Protein AF-A0A268JTU0-F1 (afdb_monomer)

pLDDT: mean 83.29, std 14.88, range [31.03, 97.62]

Sequence (146 aa):
MHIHTWLEINYVYSGSCTQIINNETITLTEGQLCLIYTKVPHAILAAGENDMIINILIPKELLSTAFLSRLSHKGIISDFLINAISKNQIHNHYIIFHSENNKKIPRLMKELLCEYFDKTPYFNEIIESYLAIIFTELYVSSCVIY

Foldseek 3Di:
DDDFKWKKKKAWCAAKKWKQWPNDTDIDHHQKIKIATPLTDMDIDDDDPGTDIDIDTGTLVLLDPVLLVLVPDPAPLSVVSVVSNDPDDDRRDMWIFPRNPPPVLSVLVVVLVVLVVVVDVVSSVVNSVSVSVNSVVSRVRDDIDD

Radius of gyration: 14.89 Å; Cα contacts (8 Å, |Δi|>4): 232; chains: 1; bounding box: 38×34×40 Å

Structure (mmCIF, N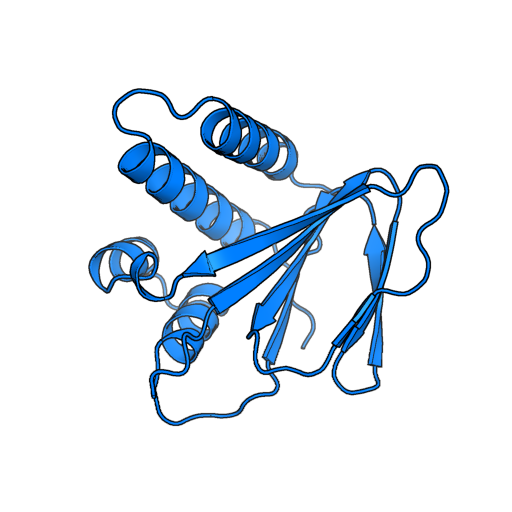/CA/C/O backbone):
data_AF-A0A268JTU0-F1
#
_entry.id   AF-A0A268JTU0-F1
#
loop_
_atom_site.group_PDB
_atom_site.id
_atom_site.type_symbol
_atom_site.label_atom_id
_atom_site.label_alt_id
_atom_site.label_comp_id
_atom_site.label_asym_id
_atom_site.label_entity_id
_atom_site.label_seq_id
_atom_site.pdbx_PDB_ins_code
_atom_site.Cartn_x
_atom_site.Cartn_y
_atom_site.Cartn_z
_atom_site.occupancy
_atom_site.B_iso_or_equiv
_atom_site.auth_seq_id
_atom_site.auth_comp_id
_atom_site.auth_asym_id
_atom_site.auth_atom_id
_atom_site.pdbx_PDB_model_num
ATOM 1 N N . MET A 1 1 ? 19.730 -18.253 8.678 1.00 31.03 1 MET A N 1
ATOM 2 C CA . MET A 1 1 ? 18.369 -17.832 9.072 1.00 31.03 1 MET A CA 1
ATOM 3 C C . MET A 1 1 ? 18.282 -16.329 8.858 1.00 31.03 1 MET A C 1
ATOM 5 O O . MET A 1 1 ? 18.960 -15.600 9.570 1.00 31.03 1 MET A O 1
ATOM 9 N N . HIS A 1 2 ? 17.554 -15.873 7.837 1.00 32.62 2 HIS A N 1
ATOM 10 C CA . HIS A 1 2 ? 17.372 -14.450 7.535 1.00 32.62 2 HIS A CA 1
ATOM 11 C C . HIS A 1 2 ? 15.898 -14.107 7.743 1.00 32.62 2 HIS A C 1
ATOM 13 O O . HIS A 1 2 ? 15.032 -14.717 7.126 1.00 32.62 2 HIS A O 1
ATOM 19 N N . ILE A 1 3 ? 15.611 -13.178 8.653 1.00 46.75 3 ILE A N 1
ATOM 20 C CA . ILE A 1 3 ? 14.269 -12.613 8.806 1.00 46.75 3 ILE A CA 1
ATOM 21 C C . ILE A 1 3 ? 14.169 -11.504 7.759 1.00 46.75 3 ILE A C 1
ATOM 23 O O . ILE A 1 3 ? 14.767 -10.443 7.940 1.00 46.75 3 ILE A O 1
ATOM 27 N N . HIS A 1 4 ? 13.472 -11.764 6.654 1.00 52.69 4 HIS A N 1
ATOM 28 C CA . HIS A 1 4 ? 13.142 -10.722 5.686 1.00 52.69 4 HIS A CA 1
ATOM 29 C C . HIS A 1 4 ? 12.036 -9.855 6.285 1.00 52.69 4 HIS A C 1
ATOM 31 O O . HIS A 1 4 ? 10.929 -10.321 6.536 1.00 52.69 4 HIS A O 1
ATOM 37 N N . THR A 1 5 ? 12.372 -8.610 6.594 1.00 63.38 5 THR A N 1
ATOM 38 C CA . THR A 1 5 ? 11.411 -7.591 7.018 1.00 63.38 5 THR A CA 1
ATOM 39 C C . THR A 1 5 ? 10.849 -6.908 5.790 1.00 63.38 5 THR A C 1
ATOM 41 O O . THR A 1 5 ? 11.628 -6.401 4.985 1.00 63.38 5 THR A O 1
ATOM 44 N N . TRP A 1 6 ? 9.527 -6.861 5.688 1.00 75.94 6 TRP A N 1
ATOM 45 C CA . TRP A 1 6 ? 8.819 -6.160 4.623 1.00 75.94 6 TRP A CA 1
ATOM 46 C C . TRP A 1 6 ? 8.094 -4.946 5.200 1.00 75.94 6 TRP A C 1
ATOM 48 O O . TRP A 1 6 ? 7.725 -4.925 6.382 1.00 75.94 6 TRP A O 1
ATOM 58 N N . LEU A 1 7 ? 7.905 -3.941 4.359 1.00 85.19 7 LEU A N 1
ATOM 59 C CA . LEU A 1 7 ? 6.898 -2.917 4.573 1.00 85.19 7 LEU A CA 1
ATOM 60 C C . LEU A 1 7 ? 5.593 -3.414 3.953 1.00 85.19 7 LEU A C 1
ATOM 62 O O . LEU A 1 7 ? 5.598 -3.906 2.830 1.00 85.19 7 LEU A O 1
ATOM 66 N N . GLU A 1 8 ? 4.496 -3.282 4.676 1.00 89.81 8 GLU A N 1
ATOM 67 C CA . GLU A 1 8 ? 3.171 -3.678 4.229 1.00 89.81 8 GLU A CA 1
ATOM 68 C C . GLU A 1 8 ? 2.310 -2.440 3.968 1.00 89.81 8 GLU A C 1
ATOM 70 O O . GLU A 1 8 ? 2.318 -1.493 4.755 1.00 89.81 8 GLU A O 1
ATOM 75 N N . ILE A 1 9 ? 1.584 -2.440 2.850 1.00 93.12 9 ILE A N 1
ATOM 76 C CA . ILE A 1 9 ? 0.548 -1.455 2.536 1.00 93.12 9 ILE A CA 1
ATOM 77 C C . ILE A 1 9 ? -0.774 -2.197 2.404 1.00 93.12 9 ILE A C 1
ATOM 79 O O . ILE A 1 9 ? -0.932 -3.031 1.517 1.00 93.12 9 ILE A O 1
ATOM 83 N N . ASN A 1 10 ? -1.743 -1.868 3.247 1.00 94.94 10 ASN A N 1
ATOM 84 C CA . ASN A 1 10 ? -3.123 -2.307 3.079 1.00 94.94 10 ASN A CA 1
ATOM 85 C C . ASN A 1 10 ? -3.916 -1.154 2.468 1.00 94.94 10 ASN A C 1
ATOM 87 O O . ASN A 1 10 ? -4.216 -0.186 3.163 1.00 94.94 10 ASN A O 1
ATOM 91 N N . TYR A 1 11 ? -4.229 -1.239 1.177 1.00 97.25 11 TYR A N 1
ATOM 92 C CA . TYR A 1 11 ? -5.011 -0.233 0.456 1.00 97.25 11 TYR A CA 1
ATOM 93 C C . TYR A 1 11 ? -6.425 -0.737 0.185 1.00 97.25 11 TYR A C 1
ATOM 95 O O . TYR A 1 11 ? -6.598 -1.833 -0.351 1.00 97.25 11 TYR A O 1
ATOM 103 N N . VAL A 1 12 ? -7.437 0.062 0.519 1.00 97.50 12 VAL A N 1
ATOM 104 C CA . VAL A 1 12 ? -8.834 -0.267 0.214 1.00 97.50 12 VAL A CA 1
ATOM 105 C C . VAL A 1 12 ? -9.157 0.229 -1.191 1.00 97.50 12 VAL A C 1
ATOM 107 O O . VAL A 1 12 ? -9.321 1.428 -1.419 1.00 97.50 12 VAL A O 1
ATOM 110 N N . TYR A 1 13 ? -9.223 -0.700 -2.141 1.00 97.19 13 TYR A N 1
ATOM 111 C CA . TYR A 1 13 ? -9.539 -0.409 -3.538 1.00 97.19 13 TYR A CA 1
ATOM 112 C C . TYR A 1 13 ? -11.031 -0.132 -3.743 1.00 97.19 13 TYR A C 1
ATOM 114 O O . TYR A 1 13 ? -11.380 0.754 -4.517 1.00 97.19 13 TYR A O 1
ATOM 122 N N . SER A 1 14 ? -11.897 -0.864 -3.038 1.00 97.44 14 SER A N 1
ATOM 123 C CA . SER A 1 14 ? -13.343 -0.625 -2.980 1.00 97.44 14 SER A CA 1
ATOM 124 C C . SER A 1 14 ? -13.904 -1.071 -1.632 1.00 97.44 14 SER A C 1
ATOM 126 O O . SER A 1 14 ? -13.374 -1.998 -1.017 1.00 97.44 14 SER A O 1
ATOM 128 N N . GLY A 1 15 ? -14.979 -0.426 -1.178 1.00 97.25 15 GLY A N 1
ATOM 129 C CA . GLY A 1 15 ? -15.659 -0.800 0.064 1.00 97.25 15 GLY A CA 1
ATOM 130 C C . GLY A 1 15 ? -14.895 -0.378 1.324 1.00 97.25 15 GLY A C 1
ATOM 131 O O . GLY A 1 15 ? -14.534 0.792 1.478 1.00 97.25 15 GLY A O 1
ATOM 132 N N . SER A 1 16 ? -14.692 -1.309 2.253 1.00 97.44 16 SER A N 1
ATOM 133 C CA . SER A 1 16 ? -14.083 -1.066 3.561 1.00 97.44 16 SER A CA 1
ATOM 134 C C . SER A 1 16 ? -13.194 -2.215 4.040 1.00 97.44 16 SER A C 1
ATOM 136 O O . SER A 1 16 ? -13.264 -3.339 3.556 1.00 97.44 16 SER A O 1
ATOM 138 N N . CYS A 1 17 ? -12.327 -1.924 5.004 1.00 97.12 17 CYS A N 1
ATOM 139 C CA . CYS A 1 17 ? -11.481 -2.905 5.669 1.00 97.12 17 CYS A CA 1
ATOM 140 C C . CYS A 1 17 ? -11.434 -2.596 7.157 1.00 97.12 17 CYS A C 1
ATOM 142 O O . CYS A 1 17 ? -10.920 -1.545 7.544 1.00 97.12 17 CYS A O 1
ATOM 144 N N . THR A 1 18 ? -11.912 -3.515 7.991 1.00 96.50 18 THR A N 1
ATOM 145 C CA . THR A 1 18 ? -11.675 -3.444 9.433 1.00 96.50 18 THR A CA 1
ATOM 146 C C . THR A 1 18 ? -10.526 -4.367 9.804 1.00 96.50 18 THR A C 1
ATOM 148 O O . THR A 1 18 ? -10.522 -5.546 9.458 1.00 96.50 18 THR A O 1
ATOM 151 N N . GLN A 1 19 ? -9.556 -3.837 10.535 1.00 94.00 19 GLN A N 1
ATOM 152 C CA . GLN A 1 19 ? -8.379 -4.563 10.983 1.00 94.00 19 GLN A CA 1
ATOM 153 C C . GLN A 1 19 ? -8.091 -4.279 12.452 1.00 94.00 19 GLN A C 1
ATOM 155 O O . GLN A 1 19 ? -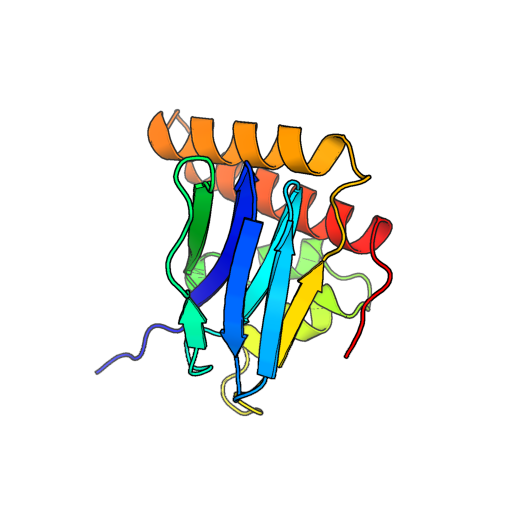8.375 -3.196 12.960 1.00 94.00 19 GLN A O 1
ATOM 160 N N . ILE A 1 20 ? -7.534 -5.272 13.135 1.00 92.50 20 ILE A N 1
ATOM 161 C CA . ILE A 1 20 ? -7.039 -5.144 14.499 1.00 92.50 20 ILE A CA 1
ATOM 162 C C . ILE A 1 20 ? -5.522 -5.026 14.417 1.00 92.50 20 ILE A C 1
ATOM 164 O O . ILE A 1 20 ? -4.875 -5.979 13.991 1.00 92.50 20 ILE A O 1
ATOM 168 N N . ILE A 1 21 ? -4.959 -3.895 14.837 1.00 88.69 21 ILE A N 1
ATOM 169 C CA . ILE A 1 21 ? -3.510 -3.669 14.923 1.00 88.69 21 ILE A CA 1
ATOM 170 C C . ILE A 1 21 ? -3.194 -3.298 16.369 1.00 88.69 21 ILE A C 1
ATOM 172 O O . ILE A 1 21 ? -3.812 -2.391 16.910 1.00 88.69 21 ILE A O 1
ATOM 176 N N . ASN A 1 22 ? -2.263 -3.996 17.028 1.00 84.88 22 ASN A N 1
ATOM 177 C CA . ASN A 1 22 ? -1.920 -3.731 18.439 1.00 84.88 22 ASN A CA 1
ATOM 178 C C . ASN A 1 22 ? -3.140 -3.675 19.386 1.00 84.88 22 ASN A C 1
ATOM 180 O O . ASN A 1 22 ? -3.183 -2.861 20.305 1.00 84.88 22 ASN A O 1
ATOM 184 N N . ASN A 1 23 ? -4.130 -4.546 19.162 1.00 85.62 23 ASN A N 1
ATOM 185 C CA . ASN A 1 23 ? -5.409 -4.602 19.887 1.00 85.62 23 ASN A CA 1
ATOM 186 C C . ASN A 1 23 ? -6.351 -3.402 19.655 1.00 85.62 23 ASN A C 1
ATOM 188 O O . ASN A 1 23 ? -7.431 -3.365 20.245 1.00 85.62 23 ASN A O 1
ATOM 192 N N . GLU A 1 24 ? -6.002 -2.466 18.776 1.00 87.50 24 GLU A N 1
ATOM 193 C CA . GLU A 1 24 ? -6.875 -1.377 18.345 1.00 87.50 24 GLU A CA 1
ATOM 194 C C . GLU A 1 24 ? -7.637 -1.776 17.085 1.00 87.50 24 GLU A C 1
ATOM 196 O O . GLU A 1 24 ? -7.079 -2.388 16.177 1.00 87.50 24 GLU A O 1
ATOM 201 N N . THR A 1 25 ? -8.926 -1.440 17.029 1.00 92.81 25 THR A N 1
ATOM 202 C CA . THR A 1 25 ? -9.761 -1.692 15.849 1.00 92.81 25 THR A CA 1
ATOM 203 C C . THR A 1 25 ? -9.754 -0.465 14.951 1.00 92.81 25 THR A C 1
ATOM 205 O O . THR A 1 25 ? -10.226 0.600 15.341 1.00 92.81 25 THR A O 1
ATOM 208 N N . ILE A 1 26 ? -9.256 -0.633 13.733 1.00 92.75 26 ILE A N 1
ATOM 209 C CA . ILE A 1 26 ? -9.134 0.407 12.715 1.00 92.75 26 ILE A CA 1
ATOM 210 C C . ILE A 1 26 ? -10.043 0.034 11.557 1.00 92.75 26 ILE A C 1
ATOM 212 O O . ILE A 1 26 ? -10.046 -1.113 11.117 1.00 92.75 26 ILE A O 1
ATOM 216 N N . THR A 1 27 ? -10.799 0.999 11.039 1.00 95.50 27 THR A N 1
ATOM 217 C CA . THR A 1 27 ? -11.579 0.815 9.812 1.00 95.50 27 THR A CA 1
ATOM 218 C C . THR A 1 27 ? -11.101 1.793 8.755 1.00 95.50 27 THR A C 1
ATOM 220 O O . THR A 1 27 ? -11.127 3.002 8.966 1.00 95.50 27 THR A O 1
ATOM 223 N N . LEU A 1 28 ? -10.660 1.247 7.628 1.00 95.75 28 LEU A N 1
ATOM 224 C CA . LEU A 1 28 ? -10.333 1.976 6.415 1.00 95.75 28 LEU A CA 1
ATOM 225 C C . LEU A 1 28 ? -11.511 1.892 5.444 1.00 95.75 28 LEU A C 1
ATOM 227 O O . LEU A 1 28 ? -12.223 0.889 5.396 1.00 95.75 28 LEU A O 1
ATOM 231 N N . THR A 1 29 ? -11.681 2.927 4.638 1.00 96.25 29 THR A N 1
ATOM 232 C CA . THR A 1 29 ? -12.671 3.003 3.557 1.00 96.25 29 THR A CA 1
ATOM 233 C C . THR A 1 29 ? -11.977 3.197 2.215 1.00 96.25 29 THR A C 1
ATOM 235 O O . THR A 1 29 ? -10.773 3.444 2.170 1.00 96.25 29 THR A O 1
ATOM 238 N N . GLU A 1 30 ? -12.718 3.048 1.122 1.00 97.00 30 GLU A N 1
ATOM 239 C CA . GLU A 1 30 ? -12.214 3.206 -0.242 1.00 97.00 30 GLU A CA 1
ATOM 240 C C . GLU A 1 30 ? -11.269 4.406 -0.410 1.00 97.00 30 GLU A C 1
ATOM 242 O O . GLU A 1 30 ? -11.560 5.535 -0.017 1.00 97.00 30 GLU A O 1
ATOM 247 N N . GLY A 1 31 ? -10.105 4.148 -1.005 1.00 95.06 31 GLY A N 1
ATOM 248 C CA . GLY A 1 31 ? -9.077 5.155 -1.232 1.00 95.06 31 GLY A CA 1
ATOM 249 C C . GLY A 1 31 ? -8.167 5.423 -0.032 1.00 95.06 31 GLY A C 1
ATOM 250 O O . GLY A 1 31 ? -7.168 6.120 -0.209 1.00 95.06 31 GLY A O 1
ATOM 251 N N . GLN A 1 32 ? -8.448 4.864 1.147 1.00 95.12 32 GLN A N 1
ATOM 252 C CA . GLN A 1 32 ? -7.572 4.930 2.321 1.00 95.12 32 GLN A CA 1
ATOM 253 C C . GLN A 1 32 ? -6.569 3.778 2.337 1.00 95.12 32 GLN A C 1
ATOM 255 O O . GLN A 1 32 ? -6.798 2.708 1.761 1.00 95.12 32 GLN A O 1
ATOM 260 N N . LEU A 1 33 ? -5.446 3.991 3.023 1.00 94.56 33 LEU A N 1
ATOM 261 C CA . LEU A 1 33 ? -4.460 2.940 3.251 1.00 94.56 33 LEU A CA 1
ATOM 262 C C . LEU A 1 33 ? -3.843 2.985 4.637 1.00 94.56 33 LEU A C 1
ATOM 264 O O . LEU A 1 33 ? -3.776 4.031 5.278 1.00 94.56 33 LEU A O 1
ATOM 268 N N . CYS A 1 34 ? -3.335 1.833 5.058 1.00 92.19 34 CYS A N 1
ATOM 269 C CA . CYS A 1 34 ? -2.474 1.703 6.217 1.00 92.19 34 CYS A CA 1
ATOM 270 C C . CYS A 1 34 ? -1.091 1.209 5.786 1.00 92.19 34 CYS A C 1
ATOM 272 O O . CYS A 1 34 ? -0.984 0.242 5.032 1.00 92.19 34 CYS A O 1
ATOM 274 N N . LEU A 1 35 ? -0.042 1.883 6.259 1.00 89.69 35 LEU A N 1
ATOM 275 C CA . LEU A 1 35 ? 1.330 1.389 6.210 1.00 89.69 35 LEU A CA 1
ATOM 276 C C . LEU A 1 35 ? 1.632 0.663 7.514 1.00 89.69 35 LEU A C 1
ATOM 278 O O . LEU A 1 35 ? 1.517 1.256 8.583 1.00 89.69 35 LEU A O 1
ATOM 282 N N . ILE A 1 36 ? 2.051 -0.593 7.426 1.00 86.81 36 ILE A N 1
ATOM 283 C CA . ILE A 1 36 ? 2.292 -1.462 8.577 1.00 86.81 36 ILE A CA 1
ATOM 284 C C . ILE A 1 36 ? 3.685 -2.066 8.444 1.00 86.81 36 ILE A C 1
ATOM 286 O O . ILE A 1 36 ? 4.135 -2.451 7.365 1.00 86.81 36 ILE A O 1
ATOM 290 N N . TYR A 1 37 ? 4.407 -2.164 9.553 1.00 79.38 37 TYR A N 1
ATOM 291 C CA . TYR A 1 37 ? 5.612 -2.977 9.586 1.00 79.38 37 TYR A CA 1
ATOM 292 C C . TYR A 1 37 ? 5.239 -4.447 9.788 1.00 79.38 37 TYR A C 1
ATOM 294 O O . TYR A 1 37 ? 4.567 -4.779 10.754 1.00 79.38 37 TYR A O 1
ATOM 302 N N . THR A 1 38 ? 5.736 -5.351 8.942 1.00 67.44 38 THR A N 1
ATOM 303 C CA . THR A 1 38 ? 5.365 -6.785 8.972 1.00 67.44 38 THR A CA 1
ATOM 304 C C . THR A 1 38 ? 5.605 -7.542 10.283 1.00 67.44 38 THR A C 1
ATOM 306 O O . THR A 1 38 ? 5.097 -8.649 10.432 1.00 67.44 38 THR A O 1
ATOM 309 N N . LYS A 1 39 ? 6.360 -6.999 11.251 1.00 71.50 39 LYS A N 1
ATOM 310 C CA . LYS A 1 39 ? 6.448 -7.610 12.596 1.00 71.50 39 LYS A CA 1
ATOM 311 C C . LYS A 1 39 ? 5.366 -7.135 13.568 1.00 71.50 39 LYS A C 1
ATOM 313 O O . LYS A 1 39 ? 5.320 -7.658 14.676 1.00 71.50 39 LYS A O 1
ATOM 318 N N . VAL A 1 40 ? 4.547 -6.158 13.187 1.00 74.81 40 VAL A N 1
ATOM 319 C CA . VAL A 1 40 ? 3.393 -5.700 13.964 1.00 74.81 40 VAL A CA 1
ATOM 320 C C . VAL A 1 40 ? 2.314 -6.779 13.854 1.00 74.81 40 VAL A C 1
ATOM 322 O O . VAL A 1 40 ? 1.847 -7.041 12.741 1.00 74.81 40 VAL A O 1
ATOM 325 N N . PRO A 1 41 ? 1.903 -7.424 14.960 1.00 80.25 41 PRO A N 1
ATOM 326 C CA . PRO A 1 41 ? 0.789 -8.358 14.930 1.00 80.25 41 PRO A CA 1
ATOM 327 C C . PRO A 1 41 ? -0.489 -7.625 14.524 1.00 80.25 41 PRO A C 1
ATOM 329 O O . PRO A 1 41 ? -0.893 -6.657 15.173 1.00 80.25 41 PRO A O 1
ATOM 332 N N . HIS A 1 42 ? -1.124 -8.095 13.458 1.00 85.62 42 HIS A N 1
ATOM 333 C CA . HIS A 1 42 ? -2.386 -7.551 12.988 1.00 85.62 42 HIS A CA 1
ATOM 334 C C . HIS A 1 42 ? -3.265 -8.646 12.381 1.00 85.62 42 HIS A C 1
ATOM 336 O O . HIS A 1 42 ? -2.784 -9.717 12.003 1.00 85.62 42 HIS A O 1
ATOM 342 N N . ALA A 1 43 ? -4.567 -8.385 12.321 1.00 89.81 43 ALA A N 1
ATOM 343 C CA . ALA A 1 43 ? -5.546 -9.269 11.708 1.00 89.81 43 ALA A CA 1
ATOM 344 C C . ALA A 1 43 ? -6.578 -8.450 10.935 1.00 89.81 43 ALA A C 1
ATOM 346 O O . ALA A 1 43 ? -7.117 -7.480 11.463 1.00 89.81 43 ALA A O 1
ATOM 347 N N . ILE A 1 44 ? -6.886 -8.866 9.709 1.00 90.31 44 ILE A N 1
ATOM 348 C CA . ILE A 1 44 ? -7.987 -8.307 8.922 1.00 90.31 44 ILE A CA 1
ATOM 349 C C . ILE A 1 44 ? -9.260 -9.083 9.283 1.00 90.31 44 ILE A C 1
ATOM 351 O O . ILE A 1 44 ? -9.257 -10.316 9.298 1.00 90.31 44 ILE A O 1
ATOM 355 N N . LEU A 1 45 ? -10.330 -8.366 9.629 1.00 93.62 45 LEU A N 1
ATOM 356 C CA . LEU A 1 45 ? -11.636 -8.958 9.918 1.00 93.62 45 LEU A CA 1
ATOM 357 C C . LEU A 1 45 ? -12.349 -9.372 8.625 1.00 93.62 45 LEU A C 1
ATOM 359 O O . LEU A 1 45 ? -11.914 -9.047 7.523 1.00 93.62 45 LEU A O 1
ATOM 363 N N . ALA A 1 46 ? -13.448 -10.117 8.759 1.00 91.81 46 ALA A N 1
ATOM 364 C CA . ALA A 1 46 ? -14.211 -10.592 7.611 1.00 91.81 46 ALA A CA 1
ATOM 365 C C . ALA A 1 46 ? -14.650 -9.425 6.709 1.00 91.81 46 ALA A C 1
ATOM 367 O O . ALA A 1 46 ? -15.328 -8.505 7.165 1.00 91.81 46 ALA A O 1
ATOM 368 N N . ALA A 1 47 ? -14.256 -9.497 5.438 1.00 92.75 47 ALA A N 1
ATOM 369 C CA . ALA A 1 47 ? -14.632 -8.549 4.400 1.00 92.75 47 ALA A CA 1
ATOM 370 C C . ALA A 1 47 ? -16.063 -8.821 3.901 1.00 92.75 47 ALA A C 1
ATOM 372 O O . ALA A 1 47 ? -16.513 -9.971 3.864 1.00 92.75 47 ALA A O 1
ATOM 373 N N . GLY A 1 48 ? -16.774 -7.763 3.519 1.00 93.19 48 GLY A N 1
ATOM 374 C CA . GLY A 1 48 ? -18.052 -7.833 2.821 1.00 93.19 48 GLY A CA 1
ATOM 375 C C . GLY A 1 48 ? -17.905 -8.168 1.333 1.00 93.19 48 GLY A C 1
ATOM 376 O O . GLY A 1 48 ? -16.810 -8.236 0.786 1.00 93.19 48 GLY A O 1
ATOM 377 N N . GLU A 1 49 ? -19.038 -8.352 0.651 1.00 94.62 49 GLU A N 1
ATOM 378 C CA . GLU A 1 49 ? -19.082 -8.768 -0.764 1.00 94.62 49 GLU A CA 1
ATOM 379 C C . GLU A 1 49 ? -18.432 -7.756 -1.728 1.00 94.62 49 GLU A C 1
ATOM 381 O O . GLU A 1 49 ? -17.868 -8.148 -2.746 1.00 94.62 49 GLU A O 1
ATOM 386 N N . ASN A 1 50 ? -18.473 -6.462 -1.392 1.00 95.62 50 ASN A N 1
ATOM 387 C CA . ASN A 1 50 ? -17.931 -5.375 -2.221 1.00 95.62 50 ASN A CA 1
ATOM 388 C C . ASN A 1 50 ? -16.566 -4.856 -1.733 1.00 95.62 50 ASN A C 1
ATOM 390 O O . ASN A 1 50 ? -16.030 -3.891 -2.291 1.00 95.62 50 ASN A O 1
ATOM 394 N N . ASP A 1 51 ? -16.018 -5.468 -0.684 1.00 97.12 51 ASP A N 1
ATOM 395 C CA . ASP A 1 51 ? -14.783 -5.029 -0.050 1.00 97.12 51 ASP A CA 1
ATOM 396 C C . ASP A 1 51 ? -13.581 -5.645 -0.774 1.00 97.12 51 ASP A C 1
ATOM 398 O O . ASP A 1 51 ? -13.397 -6.863 -0.803 1.00 97.12 51 ASP A O 1
ATOM 402 N N . MET A 1 52 ? -12.7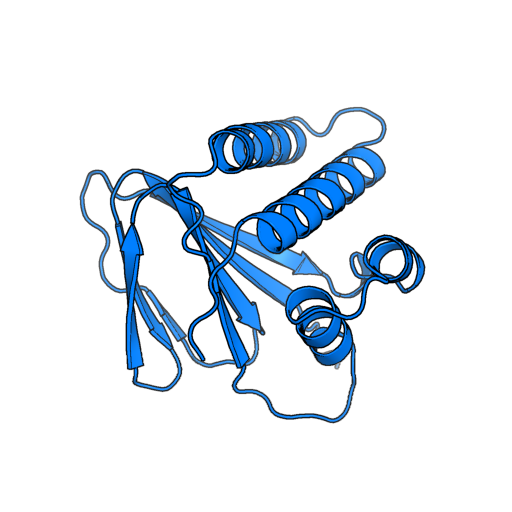37 -4.792 -1.354 1.00 96.69 52 MET A N 1
ATOM 403 C CA . MET A 1 52 ? -11.506 -5.200 -2.024 1.00 96.69 52 MET A CA 1
ATOM 404 C C . MET A 1 52 ? -10.310 -4.522 -1.369 1.00 96.69 52 MET A C 1
ATOM 406 O O . MET A 1 52 ? -10.088 -3.319 -1.515 1.00 96.69 52 MET A O 1
ATOM 410 N N . ILE A 1 53 ? -9.513 -5.325 -0.666 1.00 96.75 53 ILE A N 1
ATOM 411 C CA . ILE A 1 53 ? -8.303 -4.886 0.017 1.00 96.75 53 ILE A CA 1
ATOM 412 C C . ILE A 1 53 ? -7.104 -5.417 -0.751 1.00 96.75 53 ILE A C 1
ATOM 414 O O . ILE A 1 53 ? -6.958 -6.623 -0.951 1.00 96.75 53 ILE A O 1
ATOM 418 N N . ILE A 1 54 ? -6.228 -4.511 -1.160 1.00 96.81 54 ILE A N 1
ATOM 419 C CA . ILE A 1 54 ? -4.983 -4.848 -1.830 1.00 96.81 54 ILE A CA 1
ATOM 420 C C . ILE A 1 54 ? -3.863 -4.788 -0.801 1.00 96.81 54 ILE A C 1
ATOM 422 O O . ILE A 1 54 ? -3.554 -3.719 -0.271 1.00 96.81 54 ILE A O 1
ATOM 426 N N . ASN A 1 55 ? -3.262 -5.946 -0.527 1.00 94.38 55 ASN A N 1
ATOM 427 C CA . ASN A 1 55 ? -2.083 -6.044 0.320 1.00 94.38 55 ASN A CA 1
ATOM 428 C C . ASN A 1 55 ? -0.808 -6.002 -0.534 1.00 94.38 55 ASN A C 1
ATOM 430 O O . ASN A 1 55 ? -0.578 -6.893 -1.353 1.00 94.38 55 ASN A O 1
ATOM 434 N N . ILE A 1 56 ? 0.015 -4.970 -0.348 1.00 94.19 56 ILE A N 1
ATOM 435 C CA . ILE A 1 56 ? 1.279 -4.783 -1.062 1.00 94.19 56 ILE A CA 1
ATOM 436 C C . ILE A 1 56 ? 2.430 -4.974 -0.080 1.00 94.19 56 ILE A C 1
ATOM 438 O O .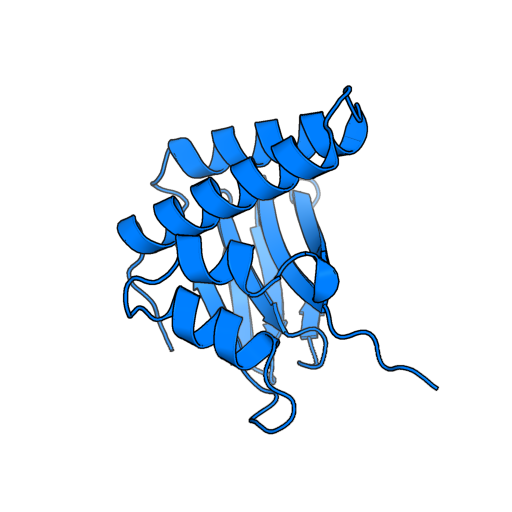 ILE A 1 56 ? 2.618 -4.179 0.840 1.00 94.19 56 ILE A O 1
ATOM 442 N N . LEU A 1 57 ? 3.235 -6.008 -0.318 1.00 91.06 57 LEU A N 1
ATOM 443 C CA . LEU A 1 57 ? 4.434 -6.302 0.460 1.00 91.06 57 LEU A CA 1
ATOM 444 C C . LEU A 1 57 ? 5.666 -5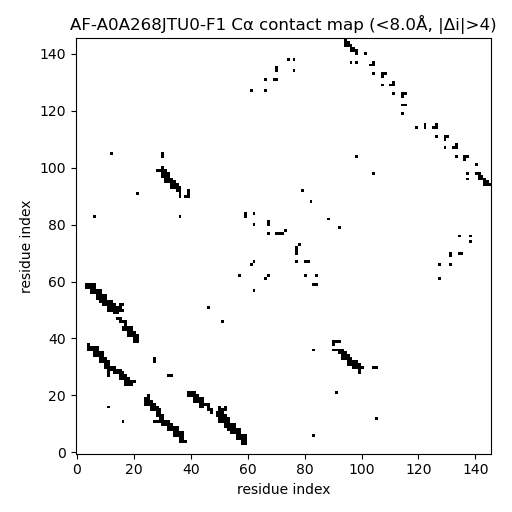.789 -0.281 1.00 91.06 57 LEU A C 1
ATOM 446 O O . LEU A 1 57 ? 6.020 -6.279 -1.352 1.00 91.06 57 LEU A O 1
ATOM 450 N N . ILE A 1 58 ? 6.331 -4.803 0.308 1.00 88.50 58 ILE A N 1
ATOM 451 C CA . ILE A 1 58 ? 7.511 -4.156 -0.250 1.00 88.50 58 ILE A CA 1
ATOM 452 C C . ILE A 1 58 ? 8.759 -4.710 0.451 1.00 88.50 58 ILE A C 1
ATOM 454 O O . ILE A 1 58 ? 8.903 -4.538 1.669 1.00 88.50 58 ILE A O 1
ATOM 458 N N . PRO A 1 59 ? 9.672 -5.372 -0.285 1.00 84.12 59 PRO A N 1
ATOM 459 C CA . PRO A 1 59 ? 10.910 -5.869 0.291 1.00 84.12 59 PRO A CA 1
ATOM 460 C C . PRO A 1 59 ? 11.772 -4.704 0.750 1.00 84.12 59 PRO A C 1
ATOM 462 O O . PRO A 1 59 ? 11.860 -3.668 0.088 1.00 84.12 59 PRO A O 1
ATOM 465 N N . LYS A 1 60 ? 12.482 -4.895 1.860 1.00 77.50 60 LYS A N 1
ATOM 466 C CA . LYS A 1 60 ? 13.444 -3.910 2.356 1.00 77.50 60 LYS A CA 1
ATOM 467 C C . LYS A 1 60 ? 14.522 -3.572 1.323 1.00 77.50 60 LYS A C 1
ATOM 469 O O . LYS A 1 60 ? 15.024 -2.455 1.313 1.00 77.50 60 LYS A O 1
ATOM 474 N N . GLU A 1 61 ? 14.870 -4.519 0.462 1.00 79.94 61 GLU A N 1
ATOM 475 C CA . GLU A 1 61 ? 15.836 -4.349 -0.619 1.00 79.94 61 GLU A CA 1
ATOM 476 C C . GLU A 1 61 ? 15.385 -3.287 -1.640 1.00 79.94 61 GLU A C 1
ATOM 478 O O . GLU A 1 61 ? 16.231 -2.570 -2.171 1.00 79.94 61 GLU A O 1
ATOM 483 N N . LEU A 1 62 ? 14.069 -3.130 -1.846 1.00 81.25 62 LEU A N 1
ATOM 484 C CA . LEU A 1 62 ? 13.485 -2.080 -2.691 1.00 81.25 62 LEU A CA 1
ATOM 485 C C . LEU A 1 62 ? 13.547 -0.700 -2.013 1.00 81.25 62 LEU A C 1
ATOM 487 O O . LEU A 1 62 ? 13.658 0.330 -2.674 1.00 81.25 62 LEU A O 1
ATOM 491 N N . LEU A 1 63 ? 13.552 -0.668 -0.676 1.00 77.50 63 LEU A N 1
ATOM 492 C CA . LEU A 1 63 ? 13.723 0.539 0.141 1.00 77.50 63 LEU A CA 1
ATOM 493 C C . LEU A 1 63 ? 15.209 0.902 0.305 1.00 77.50 63 LEU A C 1
ATOM 495 O O . LEU A 1 63 ? 15.696 1.162 1.408 1.00 77.50 63 LEU A O 1
ATOM 499 N N . SER A 1 64 ? 15.950 0.890 -0.804 1.00 75.88 64 SER A N 1
ATOM 500 C CA . SER A 1 64 ? 17.377 1.206 -0.821 1.00 75.88 64 SER A CA 1
ATOM 501 C C . SER A 1 64 ? 17.652 2.634 -0.330 1.00 75.88 64 SER A C 1
ATOM 503 O O . SER A 1 64 ? 16.797 3.519 -0.391 1.00 75.88 64 SER A O 1
ATOM 505 N N . THR A 1 65 ? 18.887 2.913 0.094 1.00 72.06 65 THR A N 1
ATOM 506 C CA . THR A 1 65 ? 19.297 4.281 0.458 1.00 72.06 65 THR A CA 1
ATOM 507 C C . THR A 1 65 ? 19.059 5.279 -0.684 1.00 72.06 65 THR A C 1
ATOM 509 O O . THR A 1 65 ? 18.741 6.436 -0.423 1.00 72.06 65 THR A O 1
ATOM 512 N N . ALA A 1 66 ? 19.177 4.838 -1.944 1.00 75.75 66 ALA A N 1
ATOM 513 C CA . ALA A 1 66 ? 18.903 5.661 -3.122 1.00 75.75 66 ALA A CA 1
ATOM 514 C C . ALA A 1 66 ? 17.404 5.951 -3.303 1.00 75.75 66 ALA A C 1
ATOM 516 O O . ALA A 1 66 ? 17.033 7.053 -3.693 1.00 75.75 66 ALA A O 1
ATOM 517 N N . PHE A 1 67 ? 16.534 4.993 -2.984 1.00 81.25 67 PHE A N 1
ATOM 518 C CA . PHE A 1 67 ? 15.093 5.228 -2.946 1.00 81.25 67 PHE A CA 1
ATOM 519 C C . PHE A 1 67 ? 14.729 6.223 -1.837 1.00 81.25 67 PHE A C 1
ATOM 521 O O . PHE A 1 67 ? 14.060 7.224 -2.084 1.00 81.25 67 PHE A O 1
ATOM 528 N N . LEU A 1 68 ? 15.241 6.005 -0.623 1.00 77.12 68 LEU A N 1
ATOM 529 C CA . LEU A 1 68 ? 14.959 6.861 0.531 1.00 77.12 68 LEU A CA 1
ATOM 530 C C . LEU A 1 68 ? 15.514 8.282 0.375 1.00 77.12 68 LEU A C 1
ATOM 532 O O . LEU A 1 68 ? 14.896 9.233 0.850 1.00 77.12 68 LEU A O 1
ATOM 536 N N . SER A 1 69 ? 16.640 8.466 -0.322 1.00 77.69 69 SER A N 1
ATOM 537 C CA . SER A 1 69 ? 17.188 9.803 -0.581 1.00 77.69 69 SER A CA 1
ATOM 538 C C . SER A 1 69 ? 16.287 10.644 -1.492 1.00 77.69 69 SER A C 1
ATOM 540 O O . SER A 1 69 ? 16.272 11.869 -1.366 1.00 77.69 69 SER A O 1
ATOM 542 N N . ARG A 1 70 ? 15.465 10.016 -2.346 1.00 76.44 70 ARG A N 1
ATOM 543 C CA . ARG A 1 70 ? 14.431 10.707 -3.141 1.00 76.44 70 ARG A CA 1
ATOM 544 C C . ARG A 1 70 ? 13.277 11.218 -2.277 1.00 76.44 70 ARG A C 1
ATOM 546 O O . ARG A 1 70 ? 12.586 12.143 -2.684 1.00 76.44 70 ARG A O 1
ATOM 553 N N . LEU A 1 71 ? 13.104 10.650 -1.084 1.00 73.94 71 LEU A N 1
ATOM 554 C CA . LEU A 1 71 ? 12.091 11.026 -0.096 1.00 73.94 71 LEU A CA 1
ATOM 555 C C . LEU A 1 71 ? 12.662 11.951 1.000 1.00 73.94 71 LEU A C 1
ATOM 557 O O . LEU A 1 71 ? 11.992 12.218 1.990 1.00 73.94 71 LEU A O 1
ATOM 561 N N . SER A 1 72 ? 13.895 12.454 0.841 1.00 60.03 72 SER A N 1
ATOM 562 C CA . SER A 1 72 ? 14.724 13.106 1.879 1.00 60.03 72 SER A CA 1
ATOM 563 C C . SER A 1 72 ? 14.209 14.423 2.481 1.00 60.03 72 SER A C 1
ATOM 565 O O . SER A 1 72 ? 14.916 15.059 3.270 1.00 60.03 72 SER A O 1
ATOM 567 N N . HIS A 1 73 ? 12.972 14.830 2.201 1.00 61.44 73 HIS A N 1
ATOM 568 C CA . HIS A 1 73 ? 12.310 15.810 3.052 1.00 61.44 73 HIS A CA 1
ATOM 569 C C . HIS A 1 73 ? 12.034 15.187 4.429 1.00 61.44 73 HIS A C 1
ATOM 571 O O . HIS A 1 73 ? 11.474 14.098 4.532 1.00 61.44 73 HIS A O 1
ATOM 577 N N . LYS A 1 74 ? 12.464 15.872 5.499 1.00 61.12 74 LYS A N 1
ATOM 578 C CA . LYS A 1 74 ? 12.189 15.479 6.889 1.00 61.12 74 LYS A CA 1
ATOM 579 C C . LYS A 1 74 ? 10.678 15.462 7.104 1.00 61.12 74 LYS A C 1
ATOM 581 O O . LYS A 1 74 ? 10.052 16.519 7.096 1.00 61.12 74 LYS A O 1
ATOM 586 N N . GLY A 1 75 ? 10.112 14.276 7.271 1.00 69.25 75 GLY A N 1
ATOM 587 C CA . GLY A 1 75 ? 8.677 14.070 7.360 1.00 69.25 75 GLY A CA 1
ATOM 588 C C . GLY A 1 75 ? 8.360 12.683 7.896 1.00 69.25 75 GLY A C 1
ATOM 589 O O . GLY A 1 75 ? 9.167 11.764 7.775 1.00 69.25 75 GLY A O 1
ATOM 590 N N . ILE A 1 76 ? 7.163 12.531 8.454 1.00 71.88 76 ILE A N 1
ATOM 591 C CA . ILE A 1 76 ? 6.717 11.311 9.140 1.00 71.88 76 ILE A CA 1
ATOM 592 C C . ILE A 1 76 ? 6.834 10.039 8.289 1.00 71.88 76 ILE A C 1
ATOM 594 O O . ILE A 1 76 ? 7.184 8.987 8.810 1.00 71.88 76 ILE A O 1
ATOM 598 N N . ILE A 1 77 ? 6.620 10.139 6.973 1.00 75.75 77 ILE A N 1
ATOM 599 C CA . ILE A 1 77 ? 6.788 9.014 6.041 1.00 75.75 77 ILE A CA 1
ATOM 600 C C . ILE A 1 77 ? 8.263 8.631 5.925 1.00 75.75 77 ILE A C 1
ATOM 602 O O . ILE A 1 77 ? 8.608 7.458 6.021 1.00 75.75 77 ILE A O 1
ATOM 606 N N . SER A 1 78 ? 9.146 9.610 5.747 1.00 75.44 78 SER A N 1
ATOM 607 C CA . SER A 1 78 ? 10.585 9.379 5.629 1.00 75.44 78 SER A CA 1
ATOM 608 C C . SER A 1 78 ? 11.152 8.796 6.920 1.00 75.44 78 SER A C 1
ATOM 610 O O . SER A 1 78 ? 11.900 7.825 6.860 1.00 75.44 78 SER A O 1
ATOM 612 N N . ASP A 1 79 ? 10.730 9.305 8.080 1.00 75.75 79 ASP A N 1
ATOM 613 C CA . ASP A 1 79 ? 11.109 8.756 9.385 1.00 75.75 79 ASP A CA 1
ATOM 614 C C . ASP A 1 79 ? 10.589 7.323 9.558 1.00 75.75 79 ASP A C 1
ATOM 616 O O . ASP A 1 79 ? 11.330 6.440 9.988 1.00 75.75 79 ASP A O 1
ATOM 620 N N . PHE A 1 80 ? 9.345 7.053 9.155 1.00 75.94 80 PHE A N 1
ATOM 621 C CA . PHE A 1 80 ? 8.763 5.713 9.187 1.00 75.94 80 PHE A CA 1
ATOM 622 C C . PHE A 1 80 ? 9.529 4.725 8.300 1.00 75.94 80 PHE A C 1
ATOM 624 O O . PHE A 1 80 ? 9.867 3.628 8.744 1.00 75.94 80 PHE A O 1
ATOM 631 N N . LEU A 1 81 ? 9.875 5.120 7.074 1.00 75.81 81 LEU A N 1
ATOM 632 C CA . LEU A 1 81 ? 10.641 4.288 6.148 1.00 75.81 81 LEU A CA 1
ATOM 633 C C . LEU A 1 81 ? 12.092 4.082 6.615 1.00 75.81 81 LEU A C 1
ATOM 635 O O . LEU A 1 81 ? 12.608 2.966 6.538 1.00 75.81 81 LEU A O 1
ATOM 639 N N . ILE A 1 82 ? 12.741 5.119 7.157 1.00 75.44 82 ILE A N 1
ATOM 640 C CA . ILE A 1 82 ? 14.075 5.018 7.773 1.00 75.44 82 ILE A CA 1
ATOM 641 C C . ILE A 1 82 ? 14.035 4.052 8.964 1.00 75.44 82 ILE A C 1
ATOM 643 O O . ILE A 1 82 ? 14.911 3.195 9.110 1.00 75.44 82 ILE A O 1
ATOM 647 N N . ASN A 1 83 ? 12.997 4.133 9.794 1.00 73.19 83 ASN A N 1
ATOM 648 C CA . ASN A 1 83 ? 12.812 3.220 10.916 1.00 73.19 83 ASN A CA 1
ATOM 649 C C . ASN A 1 83 ? 12.552 1.785 10.441 1.00 73.19 83 ASN A C 1
ATOM 651 O O . ASN A 1 83 ? 13.137 0.857 11.000 1.00 73.19 83 ASN A O 1
ATOM 655 N N . ALA A 1 84 ? 11.787 1.591 9.361 1.00 67.69 84 ALA A N 1
ATOM 656 C CA . ALA A 1 84 ? 11.551 0.276 8.764 1.00 67.69 84 ALA A CA 1
ATOM 657 C C . ALA A 1 84 ? 12.852 -0.401 8.280 1.00 67.69 84 ALA A C 1
ATOM 659 O O . ALA A 1 84 ? 12.980 -1.629 8.345 1.00 67.69 84 ALA A O 1
ATOM 660 N N . ILE A 1 85 ? 13.852 0.379 7.843 1.00 68.50 85 ILE A N 1
ATOM 661 C CA . ILE A 1 85 ? 15.164 -0.151 7.446 1.00 68.50 85 ILE A CA 1
ATOM 662 C C . ILE A 1 85 ? 16.184 -0.241 8.598 1.00 68.50 85 ILE A C 1
ATOM 664 O O . ILE A 1 85 ? 17.211 -0.917 8.450 1.00 68.50 85 ILE A O 1
ATOM 668 N N . SER A 1 86 ? 15.926 0.371 9.753 1.00 67.75 86 SER A N 1
ATOM 669 C CA . SER A 1 86 ? 16.826 0.318 10.911 1.00 67.75 86 SER A CA 1
ATOM 670 C C . SER A 1 86 ? 16.770 -1.045 11.613 1.00 67.75 86 SER A C 1
ATOM 672 O O . SER A 1 86 ? 15.740 -1.712 11.661 1.00 67.75 86 SER A O 1
ATOM 674 N N . LYS A 1 87 ? 17.905 -1.510 12.154 1.00 56.88 87 LYS A N 1
ATOM 675 C CA . LYS A 1 87 ? 18.000 -2.824 12.822 1.00 56.88 87 LYS A CA 1
ATOM 676 C C . LYS A 1 87 ? 17.494 -2.821 14.272 1.00 56.88 87 LYS A C 1
ATOM 678 O O . LYS A 1 87 ? 17.330 -3.905 14.820 1.00 56.88 87 LYS A O 1
ATOM 683 N N . ASN A 1 88 ? 17.284 -1.652 14.887 1.00 51.88 88 ASN A N 1
ATOM 684 C CA . ASN A 1 88 ? 17.346 -1.533 16.349 1.00 51.88 88 ASN A CA 1
ATOM 685 C C . ASN A 1 88 ? 16.173 -0.836 17.065 1.00 51.88 88 ASN A C 1
ATOM 687 O O . ASN A 1 88 ? 16.360 -0.495 18.231 1.00 51.88 88 ASN A O 1
ATOM 691 N N . GLN A 1 89 ? 14.996 -0.603 16.461 1.00 54.25 89 GLN A N 1
ATOM 692 C CA . GLN A 1 89 ? 13.917 0.115 17.173 1.00 54.25 89 GLN A CA 1
ATOM 693 C C . GLN A 1 89 ? 12.471 -0.376 16.938 1.00 54.25 89 GLN A C 1
ATOM 695 O O . GLN A 1 89 ? 12.163 -1.073 15.974 1.00 54.25 89 GLN A O 1
ATOM 700 N N . ILE A 1 90 ? 11.666 -0.007 17.946 1.00 51.69 90 ILE A N 1
ATOM 701 C CA . ILE A 1 90 ? 10.263 -0.251 18.337 1.00 51.69 90 ILE A CA 1
ATOM 702 C C . ILE A 1 90 ? 9.350 -0.820 17.236 1.00 51.69 90 ILE A C 1
ATOM 704 O O . ILE A 1 90 ? 9.118 -0.216 16.196 1.00 51.69 90 ILE A O 1
ATOM 708 N N . HIS A 1 91 ? 8.785 -1.997 17.513 1.00 54.84 91 HIS A N 1
ATOM 709 C CA . HIS A 1 91 ? 8.070 -2.858 16.563 1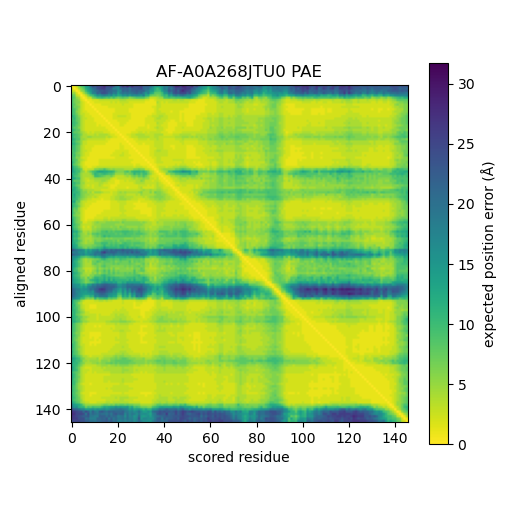.00 54.84 91 HIS A CA 1
ATOM 710 C C . HIS A 1 91 ? 6.559 -2.597 16.431 1.00 54.84 91 HIS A C 1
ATOM 712 O O . HIS A 1 91 ? 5.856 -3.478 15.954 1.00 54.84 91 HIS A O 1
ATOM 718 N N . ASN A 1 92 ? 6.062 -1.418 16.822 1.00 57.38 92 ASN A N 1
ATOM 719 C CA . ASN A 1 92 ? 4.622 -1.154 16.978 1.00 57.38 92 ASN A CA 1
ATOM 720 C C . ASN A 1 92 ? 4.091 0.027 16.149 1.00 57.38 92 ASN A C 1
ATOM 722 O O . ASN A 1 92 ? 3.094 0.632 16.524 1.00 57.38 92 ASN A O 1
ATOM 726 N N . HIS A 1 93 ? 4.734 0.369 15.033 1.00 74.56 93 HIS A N 1
ATOM 727 C CA . HIS A 1 93 ? 4.311 1.511 14.223 1.00 74.56 93 HIS A CA 1
ATOM 728 C C . HIS A 1 93 ? 3.495 1.074 13.007 1.00 74.56 93 HIS A C 1
ATOM 730 O O . HIS A 1 93 ? 3.949 0.272 12.188 1.00 74.56 93 HIS A O 1
ATOM 736 N N . TYR A 1 94 ? 2.313 1.667 12.886 1.00 84.31 94 TYR A N 1
ATOM 737 C CA . TYR A 1 94 ? 1.539 1.740 11.659 1.00 84.31 94 TYR A CA 1
ATOM 738 C C . TYR A 1 94 ? 1.210 3.214 11.384 1.00 84.31 94 TYR A C 1
ATOM 740 O O . TYR A 1 94 ? 1.310 4.048 12.282 1.00 84.31 94 TYR A O 1
ATOM 748 N N . ILE A 1 95 ? 0.868 3.554 10.144 1.00 86.50 95 ILE A N 1
ATOM 749 C CA . ILE A 1 95 ? 0.391 4.893 9.781 1.00 86.50 95 ILE A CA 1
ATOM 750 C C . ILE A 1 95 ? -0.857 4.739 8.930 1.00 86.50 95 ILE A C 1
ATOM 752 O O . ILE A 1 95 ? -0.845 4.009 7.939 1.00 86.50 95 ILE A O 1
ATOM 756 N N . ILE A 1 96 ? -1.921 5.448 9.296 1.00 89.31 96 ILE A N 1
A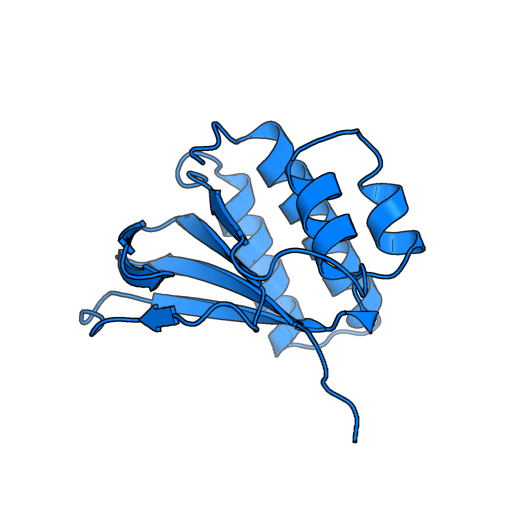TOM 757 C CA . ILE A 1 96 ? -3.140 5.539 8.494 1.00 89.31 96 ILE A CA 1
ATOM 758 C C . ILE A 1 96 ? -3.071 6.785 7.615 1.00 89.31 96 ILE A C 1
ATOM 760 O O . ILE A 1 96 ? -2.720 7.874 8.068 1.00 89.31 96 ILE A O 1
ATOM 764 N N . PHE A 1 97 ? -3.445 6.614 6.353 1.00 90.00 97 PHE A N 1
ATOM 765 C CA . PHE A 1 97 ? -3.551 7.675 5.369 1.00 90.00 97 PHE A CA 1
ATOM 766 C C . PHE A 1 97 ? -5.002 7.815 4.917 1.00 90.00 97 PHE A C 1
ATOM 768 O O . PHE A 1 97 ? -5.557 6.933 4.256 1.00 90.00 97 PHE A O 1
ATOM 775 N N . HIS A 1 98 ? -5.589 8.966 5.239 1.00 90.81 98 HIS A N 1
ATOM 776 C CA . HIS A 1 98 ? -6.907 9.390 4.770 1.00 90.81 98 HIS A CA 1
ATOM 777 C C . HIS A 1 98 ? -6.797 10.006 3.366 1.00 90.81 98 HIS A C 1
ATOM 779 O O . HIS A 1 98 ? -6.933 11.214 3.163 1.00 90.81 98 HIS A O 1
ATOM 785 N N . SER A 1 99 ? -6.431 9.170 2.390 1.00 91.25 99 SER A N 1
ATOM 786 C CA . SER A 1 99 ? -6.168 9.577 1.006 1.00 91.25 99 SER A CA 1
ATOM 787 C C . SER A 1 99 ? -7.392 9.544 0.087 1.00 91.25 99 SER A C 1
ATOM 789 O O . SER A 1 99 ? -7.247 9.802 -1.108 1.00 91.25 99 SER A O 1
ATOM 791 N N . GLU A 1 100 ? -8.593 9.293 0.614 1.00 91.00 100 GLU A N 1
ATOM 792 C CA . GLU A 1 100 ? -9.828 9.143 -0.167 1.00 91.00 100 GLU A CA 1
ATOM 793 C C . GLU A 1 100 ? -10.161 10.377 -1.024 1.00 91.00 100 GLU A C 1
ATOM 795 O O . GLU A 1 100 ? -10.718 10.268 -2.115 1.00 91.00 100 GLU A O 1
ATOM 800 N N . ASN A 1 101 ? -9.744 11.566 -0.580 1.00 89.62 101 ASN A N 1
ATOM 801 C CA . ASN A 1 101 ? -9.974 12.818 -1.299 1.00 89.62 101 ASN A CA 1
ATOM 802 C C . ASN A 1 101 ? -8.870 13.150 -2.323 1.00 89.62 101 ASN A C 1
ATOM 804 O O . ASN A 1 101 ? -9.042 14.054 -3.150 1.00 89.62 101 ASN A O 1
ATOM 808 N N . ASN A 1 102 ? -7.740 12.429 -2.321 1.00 90.12 102 ASN A N 1
ATOM 809 C CA . ASN A 1 102 ? -6.683 12.622 -3.311 1.00 90.12 102 ASN A CA 1
ATOM 810 C C . ASN A 1 102 ? -6.929 11.746 -4.544 1.00 90.12 102 ASN A C 1
ATOM 812 O O . ASN A 1 102 ? -6.506 10.595 -4.613 1.00 90.12 102 ASN A O 1
ATOM 816 N N . LYS A 1 103 ? -7.495 12.349 -5.594 1.00 90.38 103 LYS A N 1
ATOM 817 C CA . LYS A 1 103 ? -7.769 11.690 -6.886 1.00 90.38 103 LYS A CA 1
ATOM 818 C C . LYS A 1 103 ? -6.541 11.072 -7.567 1.00 90.38 103 LYS A C 1
ATOM 820 O O . LYS A 1 103 ? -6.698 10.221 -8.441 1.00 90.38 103 LYS A O 1
ATOM 825 N N . LYS A 1 104 ? -5.322 11.504 -7.228 1.00 94.19 104 LYS A N 1
ATOM 826 C CA . LYS A 1 104 ? -4.098 10.929 -7.796 1.00 94.19 104 LYS A CA 1
ATOM 827 C C . LYS A 1 104 ? -3.775 9.570 -7.190 1.00 94.19 104 LYS A C 1
ATOM 829 O O . LYS A 1 104 ? -3.281 8.731 -7.934 1.00 94.19 104 LYS A O 1
ATOM 834 N N . ILE A 1 105 ? -4.054 9.345 -5.902 1.00 94.50 105 ILE A N 1
ATOM 835 C CA . ILE A 1 105 ? -3.696 8.096 -5.216 1.00 94.50 105 ILE A CA 1
ATOM 836 C C . ILE A 1 105 ? -4.381 6.888 -5.872 1.00 94.50 105 ILE A C 1
ATOM 838 O O . ILE A 1 105 ? -3.649 6.007 -6.316 1.00 94.50 105 ILE A O 1
ATOM 842 N N . PRO A 1 106 ? -5.714 6.854 -6.084 1.00 94.81 106 PRO A N 1
ATOM 843 C CA . PRO A 1 106 ? -6.355 5.727 -6.763 1.00 94.81 106 PRO A CA 1
ATOM 844 C C . PRO A 1 106 ? -5.808 5.467 -8.167 1.00 94.81 106 PRO A C 1
ATOM 846 O O . PRO A 1 106 ? -5.594 4.319 -8.554 1.00 94.81 106 PRO A O 1
ATOM 849 N N . ARG A 1 107 ? -5.516 6.532 -8.928 1.00 96.12 107 ARG A N 1
ATOM 850 C CA . ARG A 1 107 ? -4.904 6.403 -10.255 1.00 96.12 107 ARG A CA 1
ATOM 851 C C . ARG A 1 107 ? -3.516 5.775 -10.159 1.00 96.12 107 ARG A C 1
ATOM 853 O O . ARG A 1 107 ? -3.251 4.811 -10.857 1.00 96.12 107 ARG A O 1
ATOM 860 N N . LEU A 1 108 ? -2.648 6.300 -9.298 1.00 97.12 108 LEU A N 1
ATOM 861 C CA . LEU A 1 108 ? -1.283 5.798 -9.129 1.00 97.12 108 LEU A CA 1
ATOM 862 C C . LEU A 1 108 ? -1.260 4.353 -8.624 1.00 97.12 108 LEU A C 1
ATOM 864 O O . LEU A 1 108 ? -0.461 3.564 -9.111 1.00 97.12 108 LEU A O 1
ATOM 868 N N . MET A 1 109 ? -2.156 3.996 -7.701 1.00 97.06 109 MET A N 1
ATOM 869 C CA . MET A 1 109 ? -2.308 2.618 -7.232 1.00 97.06 109 MET A CA 1
ATOM 870 C C . MET A 1 109 ? -2.735 1.693 -8.371 1.00 97.06 109 MET A C 1
ATOM 872 O O . MET A 1 109 ? -2.175 0.613 -8.515 1.00 97.06 109 MET A O 1
ATOM 876 N N . LYS A 1 110 ? -3.671 2.119 -9.228 1.00 96.88 110 LYS A N 1
ATOM 877 C CA . LYS A 1 110 ? -4.061 1.341 -10.409 1.00 96.88 110 LYS A CA 1
ATOM 878 C C . LYS A 1 110 ? -2.891 1.135 -11.373 1.00 96.88 110 LYS A C 1
ATOM 880 O O . LYS A 1 110 ? -2.672 0.006 -11.790 1.00 96.88 110 LYS A O 1
ATOM 885 N N . GLU A 1 111 ? -2.141 2.189 -11.693 1.00 97.62 111 GLU A N 1
ATOM 886 C CA . GLU A 1 111 ? -0.965 2.087 -12.571 1.00 97.62 111 GLU A CA 1
ATOM 887 C C . GLU A 1 111 ? 0.105 1.154 -11.979 1.00 97.62 111 GLU A C 1
ATOM 889 O O . GLU A 1 111 ? 0.610 0.277 -12.674 1.00 97.62 111 GLU A O 1
ATOM 894 N N . LEU A 1 112 ? 0.386 1.272 -10.674 1.00 97.50 112 LEU A N 1
ATOM 895 C CA . LEU A 1 112 ? 1.295 0.378 -9.950 1.00 97.50 112 LEU A CA 1
ATOM 896 C C . LEU A 1 112 ? 0.853 -1.090 -10.062 1.00 97.50 112 LEU A C 1
ATOM 898 O O . LEU A 1 112 ? 1.682 -1.967 -10.296 1.00 97.50 112 LEU A O 1
ATOM 902 N N . LEU A 1 113 ? -0.445 -1.362 -9.891 1.00 96.88 113 LEU A N 1
ATOM 903 C CA . LEU A 1 113 ? -0.995 -2.715 -9.971 1.00 96.88 113 LEU A CA 1
ATOM 904 C C . LEU A 1 113 ? -0.954 -3.263 -11.397 1.00 96.88 113 LEU A C 1
ATOM 906 O O . LEU A 1 113 ? -0.543 -4.404 -11.583 1.00 96.88 113 LEU A O 1
ATOM 910 N N . CYS A 1 114 ? -1.335 -2.464 -12.396 1.00 96.75 114 CYS A N 1
ATOM 911 C CA . CYS A 1 114 ? -1.224 -2.851 -13.801 1.00 96.75 114 CYS A CA 1
ATOM 912 C C . CYS A 1 114 ? 0.221 -3.222 -14.151 1.00 96.75 114 CYS A C 1
ATOM 914 O O . CYS A 1 114 ? 0.453 -4.316 -14.659 1.00 96.75 114 CYS A O 1
ATOM 916 N N . GLU A 1 115 ? 1.196 -2.389 -13.777 1.00 97.62 115 GLU A N 1
ATOM 917 C CA . GLU A 1 115 ? 2.611 -2.695 -14.000 1.00 97.62 115 GLU A CA 1
ATOM 918 C C . GLU A 1 115 ? 3.045 -3.981 -13.272 1.00 97.62 115 GLU A C 1
ATOM 920 O O . GLU A 1 115 ? 3.736 -4.816 -13.853 1.00 97.62 115 GLU A O 1
ATOM 925 N N . TYR A 1 116 ? 2.604 -4.185 -12.022 1.00 95.50 116 TYR A N 1
ATOM 926 C CA . TYR A 1 116 ? 2.874 -5.404 -11.244 1.00 95.50 116 TYR A CA 1
ATOM 927 C C . TYR A 1 116 ? 2.407 -6.687 -11.937 1.00 95.50 116 TYR A C 1
ATOM 929 O O . TYR A 1 116 ? 3.115 -7.702 -11.903 1.00 95.50 116 TYR A O 1
ATOM 937 N N . PHE A 1 117 ? 1.230 -6.652 -12.561 1.00 95.31 117 PHE A N 1
ATOM 938 C CA . PHE A 1 117 ? 0.662 -7.814 -13.236 1.00 95.31 117 PHE A CA 1
ATOM 939 C C . PHE A 1 117 ? 1.216 -8.016 -14.651 1.00 95.31 117 PHE A C 1
ATOM 941 O O . PHE A 1 117 ? 1.498 -9.160 -15.013 1.00 95.31 117 PHE A O 1
ATOM 948 N N . ASP A 1 118 ? 1.430 -6.942 -15.414 1.00 95.56 118 ASP A N 1
ATOM 949 C CA . ASP A 1 118 ? 1.877 -7.024 -16.810 1.00 95.56 118 ASP A CA 1
ATOM 950 C C . ASP A 1 118 ? 3.393 -7.243 -16.941 1.00 95.56 118 ASP A C 1
ATOM 952 O O . ASP A 1 118 ? 3.836 -7.933 -17.862 1.00 95.56 118 ASP A O 1
ATOM 956 N N . LYS A 1 119 ? 4.189 -6.704 -16.003 1.00 93.38 119 LYS A N 1
ATOM 957 C CA . LYS A 1 119 ? 5.662 -6.795 -15.952 1.00 93.38 119 LYS A CA 1
ATOM 958 C C . LYS A 1 119 ? 6.330 -6.375 -17.257 1.00 93.38 119 LYS A C 1
ATOM 960 O O . LYS A 1 119 ? 6.986 -7.175 -17.933 1.00 93.38 119 LYS A O 1
ATOM 965 N N . THR A 1 120 ? 6.173 -5.108 -17.614 1.00 93.69 120 THR A N 1
ATOM 966 C CA . THR A 1 120 ? 6.746 -4.575 -18.849 1.00 93.69 120 THR A CA 1
ATOM 967 C C . THR A 1 120 ? 8.284 -4.519 -18.776 1.00 93.69 120 THR A C 1
ATOM 969 O O . THR A 1 120 ? 8.880 -4.692 -17.704 1.00 93.69 120 THR A O 1
ATOM 972 N N . PRO A 1 121 ? 9.000 -4.322 -19.902 1.00 96.19 121 PRO A N 1
ATOM 973 C CA . PRO A 1 121 ? 10.423 -4.003 -19.838 1.00 96.19 121 PRO A CA 1
ATOM 974 C C . PRO A 1 121 ? 10.669 -2.821 -18.889 1.00 96.19 121 PRO A C 1
ATOM 976 O O . PRO A 1 121 ? 9.948 -1.832 -18.951 1.00 96.19 121 PRO A O 1
ATOM 979 N N . TYR A 1 122 ? 11.707 -2.915 -18.049 1.00 93.12 122 TYR A N 1
ATOM 980 C CA . TYR A 1 122 ? 12.008 -1.952 -16.971 1.00 93.12 122 TYR A CA 1
ATOM 981 C C . TYR A 1 122 ? 11.021 -1.964 -15.788 1.00 93.12 122 TYR A C 1
ATOM 983 O O . TYR A 1 122 ? 10.920 -0.996 -15.037 1.00 93.12 122 TYR A O 1
ATOM 991 N N . PHE A 1 123 ? 10.320 -3.087 -15.597 1.00 92.38 123 PHE A N 1
ATOM 992 C CA . PHE A 1 123 ? 9.400 -3.348 -14.490 1.00 92.38 123 PHE A CA 1
ATOM 993 C C . PHE A 1 123 ? 9.867 -2.809 -13.125 1.00 92.38 123 PHE A C 1
ATOM 995 O O . PHE A 1 123 ? 9.131 -2.086 -12.455 1.00 92.38 123 PHE A O 1
ATOM 1002 N N . ASN A 1 124 ? 11.091 -3.145 -12.702 1.00 89.56 124 ASN A N 1
ATOM 1003 C CA . ASN A 1 124 ? 11.587 -2.774 -11.374 1.00 89.56 124 ASN A CA 1
ATOM 1004 C C . ASN A 1 124 ? 11.697 -1.250 -11.231 1.00 89.56 124 ASN A C 1
ATOM 1006 O O . ASN A 1 124 ? 11.241 -0.680 -10.243 1.00 89.56 124 ASN A O 1
ATOM 1010 N N . GLU A 1 125 ? 12.252 -0.583 -12.242 1.00 90.62 125 GLU A N 1
ATOM 1011 C CA . GLU A 1 125 ? 12.433 0.864 -12.279 1.00 90.62 125 GLU A CA 1
ATOM 1012 C C . GLU A 1 125 ? 11.091 1.609 -12.304 1.00 90.62 125 GLU A C 1
ATOM 1014 O O . GLU A 1 125 ? 10.945 2.664 -11.672 1.00 90.62 125 GLU A O 1
ATOM 1019 N N . ILE A 1 126 ? 10.099 1.058 -13.009 1.00 94.69 126 ILE A N 1
ATOM 1020 C CA . ILE A 1 126 ? 8.748 1.619 -13.079 1.00 94.69 126 ILE A CA 1
ATOM 1021 C C . ILE A 1 126 ? 8.042 1.468 -11.724 1.00 94.69 126 ILE A C 1
ATOM 1023 O O . ILE A 1 126 ? 7.531 2.461 -11.199 1.00 94.69 126 ILE A O 1
ATOM 1027 N N . ILE A 1 127 ? 8.074 0.280 -11.107 1.00 93.75 127 ILE A N 1
ATOM 1028 C CA . ILE A 1 127 ? 7.506 0.047 -9.769 1.00 93.75 127 ILE A CA 1
ATOM 1029 C C . ILE A 1 127 ? 8.143 0.972 -8.729 1.00 93.75 127 ILE A C 1
ATOM 1031 O O . ILE A 1 127 ? 7.422 1.647 -7.991 1.00 93.75 127 ILE A O 1
ATOM 1035 N N . GLU A 1 128 ? 9.476 1.069 -8.688 1.00 91.00 128 GLU A N 1
ATOM 1036 C CA . GLU A 1 128 ? 10.175 1.989 -7.781 1.00 91.00 128 GLU A CA 1
ATOM 1037 C C . GLU A 1 128 ? 9.751 3.446 -8.007 1.00 91.00 128 GLU A C 1
ATOM 1039 O O . GLU A 1 128 ? 9.602 4.221 -7.059 1.00 91.00 128 GLU A O 1
ATOM 1044 N N . SER A 1 129 ? 9.531 3.836 -9.262 1.00 92.19 129 SER A N 1
ATOM 1045 C CA . SER A 1 129 ? 9.093 5.187 -9.606 1.00 92.19 129 SER A CA 1
ATOM 1046 C C . SER A 1 129 ? 7.659 5.464 -9.164 1.00 92.19 129 SER A C 1
ATOM 1048 O O . SER A 1 129 ? 7.415 6.514 -8.565 1.00 92.19 129 SER A O 1
ATOM 1050 N N . TYR A 1 130 ? 6.724 4.535 -9.380 1.00 95.00 130 TYR A N 1
ATOM 1051 C CA . TYR A 1 130 ? 5.356 4.673 -8.879 1.00 95.00 130 TYR A CA 1
ATOM 1052 C C . TYR A 1 130 ? 5.317 4.737 -7.357 1.00 95.00 130 TYR A C 1
ATOM 1054 O O . TYR A 1 130 ? 4.670 5.631 -6.816 1.00 95.00 130 TYR A O 1
ATOM 1062 N N . LEU A 1 131 ? 6.054 3.866 -6.661 1.00 92.44 131 LEU A N 1
ATOM 1063 C CA . LEU A 1 131 ? 6.143 3.900 -5.200 1.00 92.44 131 LEU A CA 1
ATOM 1064 C C . LEU A 1 131 ? 6.673 5.245 -4.696 1.00 92.44 131 LEU A C 1
ATOM 1066 O O . LEU A 1 131 ? 6.092 5.827 -3.782 1.00 92.44 131 LEU A O 1
ATOM 1070 N N . ALA A 1 132 ? 7.729 5.781 -5.316 1.00 89.62 132 ALA A N 1
ATOM 1071 C CA . ALA A 1 132 ? 8.266 7.088 -4.945 1.00 89.62 132 ALA A CA 1
ATOM 1072 C C . ALA A 1 132 ? 7.222 8.209 -5.112 1.00 89.62 132 ALA A C 1
ATOM 1074 O O . ALA A 1 132 ? 7.083 9.061 -4.231 1.00 89.62 132 ALA A O 1
ATOM 1075 N N . ILE A 1 133 ? 6.458 8.201 -6.211 1.00 91.69 133 ILE A N 1
ATOM 1076 C CA . ILE A 1 133 ? 5.392 9.186 -6.448 1.00 91.69 133 ILE A CA 1
ATOM 1077 C C . ILE A 1 133 ? 4.253 9.004 -5.438 1.00 91.69 133 ILE A C 1
ATOM 1079 O O . ILE A 1 133 ? 3.801 9.992 -4.866 1.00 91.69 133 ILE A O 1
ATOM 1083 N N . ILE A 1 134 ? 3.820 7.768 -5.170 1.00 92.50 134 ILE A N 1
ATOM 1084 C CA . ILE A 1 134 ? 2.759 7.463 -4.199 1.00 92.50 134 ILE A CA 1
ATOM 1085 C C . ILE A 1 134 ? 3.143 7.985 -2.814 1.00 92.50 134 ILE A C 1
ATOM 1087 O O . ILE A 1 134 ? 2.389 8.766 -2.241 1.00 92.50 134 ILE A O 1
ATOM 1091 N N . PHE A 1 135 ? 4.329 7.647 -2.298 1.00 88.31 135 PHE A N 1
ATOM 1092 C CA . PHE A 1 135 ? 4.770 8.149 -0.992 1.00 88.31 135 PHE A CA 1
ATOM 1093 C C . PHE A 1 135 ? 4.883 9.678 -0.955 1.00 88.31 135 PHE A C 1
ATOM 1095 O O . PHE A 1 135 ? 4.524 10.295 0.047 1.00 88.31 135 PHE A O 1
ATOM 1102 N N . THR A 1 136 ? 5.320 10.304 -2.050 1.00 86.25 136 THR A N 1
ATOM 1103 C CA . THR A 1 136 ? 5.381 11.772 -2.148 1.00 86.25 136 THR A CA 1
ATOM 1104 C C . THR A 1 136 ? 3.985 12.400 -2.101 1.00 86.25 136 THR A C 1
ATOM 1106 O O . THR A 1 136 ? 3.765 13.375 -1.387 1.00 86.25 136 THR A O 1
ATOM 1109 N N . GLU A 1 137 ? 3.011 11.836 -2.815 1.00 88.12 137 GLU A N 1
ATOM 1110 C CA . GLU A 1 137 ? 1.627 12.324 -2.802 1.00 88.12 137 GLU A CA 1
ATOM 1111 C C . GLU A 1 137 ? 0.957 12.100 -1.440 1.00 88.12 137 GLU A C 1
ATOM 1113 O O . GLU A 1 137 ? 0.230 12.975 -0.967 1.00 88.12 137 GLU A O 1
ATOM 1118 N N . LEU A 1 138 ? 1.243 10.979 -0.769 1.00 86.19 138 LEU A N 1
ATOM 1119 C CA . LEU A 1 138 ? 0.785 10.724 0.597 1.00 86.19 138 LEU A CA 1
ATOM 1120 C C . LEU A 1 138 ? 1.336 11.762 1.581 1.00 86.19 138 LEU A C 1
ATOM 1122 O O . LEU A 1 138 ? 0.599 12.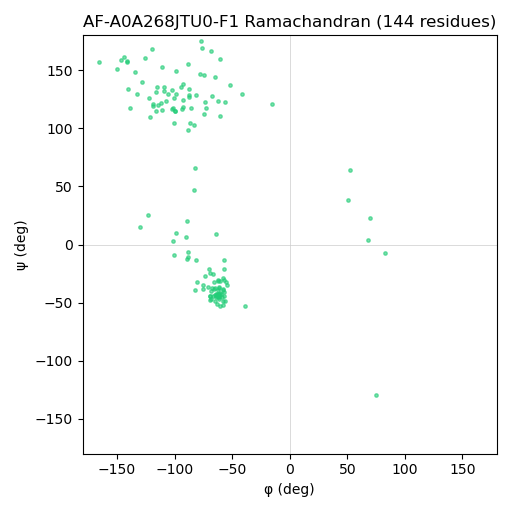212 2.455 1.00 86.19 138 LEU A O 1
ATOM 1126 N N . TYR A 1 139 ? 2.582 12.212 1.412 1.00 75.94 139 TYR A N 1
ATOM 1127 C CA . TYR A 1 139 ? 3.148 13.281 2.240 1.00 75.94 139 TYR A CA 1
ATOM 1128 C C . TYR A 1 139 ? 2.397 14.608 2.071 1.00 75.94 139 TYR A C 1
ATOM 1130 O O . TYR A 1 139 ? 2.068 15.268 3.052 1.00 75.94 139 TYR A O 1
ATOM 1138 N N . VAL A 1 140 ? 2.087 14.984 0.828 1.00 68.94 140 VAL A N 1
ATOM 1139 C CA . VAL A 1 140 ? 1.387 16.243 0.513 1.00 68.94 140 VAL A CA 1
ATOM 1140 C C . VAL A 1 140 ? -0.074 16.227 0.982 1.00 68.94 140 VAL A C 1
ATOM 1142 O O . VAL A 1 140 ? -0.656 17.283 1.219 1.00 68.94 140 VAL A O 1
ATOM 1145 N N . SER A 1 141 ? -0.668 15.040 1.121 1.00 62.72 141 SER A N 1
ATOM 1146 C CA . SER A 1 141 ? -2.116 14.883 1.308 1.00 62.72 141 SER A CA 1
ATOM 1147 C C . SER A 1 141 ? -2.571 14.645 2.745 1.00 62.72 141 SER A C 1
ATOM 1149 O O . SER A 1 141 ? -3.777 14.654 2.978 1.00 62.72 141 SER A O 1
ATOM 1151 N N . SER A 1 142 ? -1.670 14.404 3.704 1.00 58.62 142 SER A N 1
ATOM 1152 C CA . SER A 1 142 ? -2.077 13.733 4.949 1.00 58.62 142 SER A CA 1
ATOM 1153 C C . SER A 1 142 ? -2.033 14.602 6.197 1.00 58.62 142 SER A C 1
ATOM 1155 O O . SER A 1 142 ? -0.982 15.067 6.634 1.00 58.62 142 SER A O 1
ATOM 1157 N N . CYS A 1 143 ? -3.208 14.704 6.819 1.00 52.56 143 CYS A N 1
ATOM 1158 C CA . CYS A 1 143 ? -3.369 14.786 8.264 1.00 52.56 143 CYS A CA 1
ATOM 1159 C C . CYS A 1 143 ? -3.092 13.378 8.828 1.00 52.56 143 CYS A C 1
ATOM 1161 O O . CYS A 1 143 ? -3.722 12.417 8.388 1.00 52.56 143 CYS A O 1
ATOM 1163 N N . VAL A 1 144 ? -2.121 13.244 9.734 1.00 52.06 144 VAL A N 1
ATOM 1164 C CA . VAL A 1 144 ? -1.719 11.965 10.347 1.00 52.06 144 VAL A CA 1
ATOM 1165 C C . V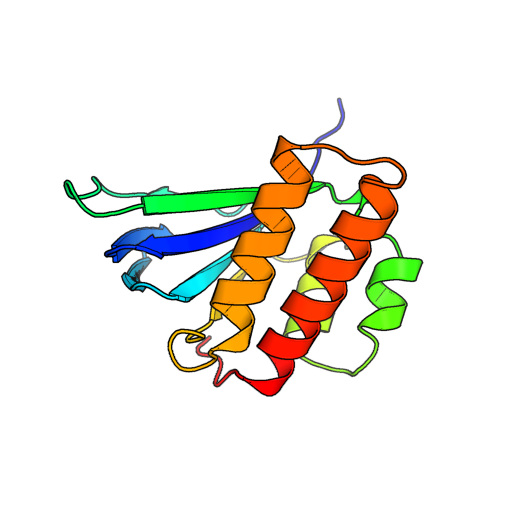AL A 1 144 ? -2.296 11.882 11.756 1.00 52.06 144 VAL A C 1
ATOM 1167 O O . VAL A 1 144 ? -2.173 12.845 12.513 1.00 52.06 144 VAL A O 1
ATOM 1170 N N . ILE A 1 145 ? -2.907 10.750 12.115 1.00 50.72 145 ILE A N 1
ATOM 1171 C CA . ILE A 1 145 ? -3.296 10.445 13.500 1.00 50.72 145 ILE A CA 1
ATOM 1172 C C . ILE A 1 145 ? -2.371 9.332 14.016 1.00 50.72 145 ILE A C 1
ATOM 1174 O O . ILE A 1 145 ? -2.101 8.379 13.283 1.00 50.72 145 ILE A O 1
ATOM 1178 N N . TYR A 1 146 ? -1.832 9.557 15.221 1.00 48.12 146 TYR A N 1
ATOM 1179 C CA . TYR A 1 146 ? -0.835 8.746 15.936 1.00 48.12 146 TYR A CA 1
ATOM 1180 C C . TYR A 1 146 ? -1.372 7.400 16.404 1.00 48.12 146 TYR A C 1
ATOM 1182 O O . TYR A 1 146 ? -2.533 7.389 16.870 1.00 48.12 146 TYR A O 1
#

Mean predicted aligned error: 6.2 Å

Secondary structure (DSSP, 8-state):
-----EEEEEEEEESEEEEEETTEEEEEETT-EEEEETTS-EEEPPP-TT-EEEEEEEETTTS-HHHHHHT-S-SHHHHHHHHHH-SSS-S--EEEE--TT-THHHHHHHHHHHHHHH--TTHHHHHHHHHHHHHHHHHHH-----

Solvent-accessible surface area (backbone atoms only — not comparable to full-atom values): 8534 Å² total; per-residue (Å²): 141,81,87,83,62,35,44,33,36,46,32,20,74,30,51,44,46,47,31,35,48,85,88,40,82,46,76,43,41,42,44,16,36,35,43,36,42,68,80,39,67,65,48,77,54,92,68,57,97,68,34,37,73,48,77,47,78,42,53,50,80,72,64,30,75,73,53,51,58,77,48,65,60,92,42,74,66,44,53,50,53,53,51,71,72,48,94,82,73,82,67,80,61,68,44,56,38,71,36,55,84,42,74,60,54,60,51,50,52,50,52,43,49,52,45,68,75,68,55,52,93,64,39,69,63,51,48,55,49,44,51,54,50,50,56,52,50,51,64,78,60,52,77,75,70,135

Nearest PDB structures (foldseek):
  6nwj-assembly1_B  TM=7.483E-01  e=6.412E-04  Clostridium perfringens str. 13
  1rc6-assembly1_A  TM=7.527E-01  e=4.461E-02  Escherichia coli
  8hfb-assembly1_B  TM=8.115E-01  e=9.305E-02  Bacillus subtilis
  1sq4-assembly1_A  TM=7.855E-01  e=1.463E-01  Pseudomonas aeruginosa
  4aq2-assembly1_F  TM=7.407E-01  e=1.463E-01  Pseudomonas putida KT2440